Protein AF-A0A2V6UVP5-F1 (afdb_monomer_lite)

Sequence (101 aa):
AAAHFPVGDLDKDEVRAHARRLGLVTADKPESQEICFVPDDDYRGFLRRRDPDMFRPGPIVDGEGRVLGTHAGIAGYTVGQRRGLGVGQGRALYVTEIDAG

Secondary structure (DSSP, 8-state):
-----TTTTS-HHHHHHHHHHTT-TTTTPPPPPS-TT-GGG-HHHHHHHH-GGGG--EEEE-TTS-EEEEES-GGG--TT--SS-S--SSS----------

Structure (mmCIF, N/CA/C/O backbone):
data_AF-A0A2V6UVP5-F1
#
_entry.id   AF-A0A2V6UVP5-F1
#
loop_
_atom_site.group_PDB
_atom_site.id
_atom_site.type_symbol
_atom_site.label_atom_id
_atom_site.label_alt_id
_atom_site.label_comp_id
_atom_site.label_asym_id
_atom_site.label_entity_id
_atom_site.label_seq_id
_atom_site.pdbx_PDB_i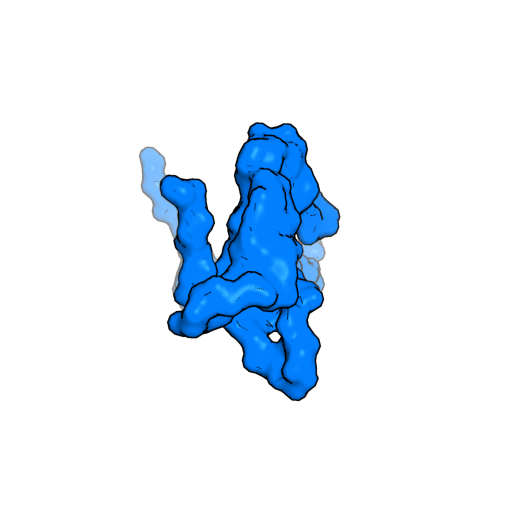ns_code
_atom_site.Cartn_x
_atom_site.Cartn_y
_atom_site.Cartn_z
_atom_site.occupancy
_atom_site.B_iso_or_equiv
_atom_site.auth_seq_id
_atom_site.auth_comp_id
_atom_site.auth_a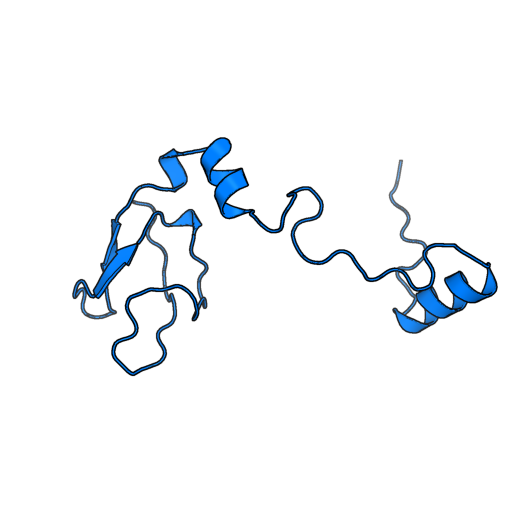sym_id
_atom_site.auth_atom_id
_atom_site.pdbx_PDB_model_num
ATOM 1 N N . ALA A 1 1 ? -2.148 18.926 -25.173 1.00 69.25 1 ALA A N 1
ATOM 2 C CA . ALA A 1 1 ? -1.266 17.760 -25.385 1.00 69.25 1 ALA A CA 1
ATOM 3 C C . ALA A 1 1 ? -2.064 16.502 -25.067 1.00 69.25 1 ALA A C 1
ATOM 5 O O . ALA A 1 1 ? -2.786 16.524 -24.078 1.00 69.25 1 ALA A O 1
ATOM 6 N N . ALA A 1 2 ? -1.996 15.468 -25.906 1.00 86.50 2 ALA A N 1
ATOM 7 C CA . ALA A 1 2 ? -2.651 14.179 -25.664 1.00 86.50 2 ALA A CA 1
ATOM 8 C C . ALA A 1 2 ? -1.619 13.156 -25.165 1.00 86.50 2 ALA A C 1
ATOM 10 O O . ALA A 1 2 ? -0.447 13.243 -25.533 1.00 86.50 2 ALA A O 1
ATOM 11 N N . ALA A 1 3 ? -2.043 12.217 -24.320 1.00 90.56 3 ALA A N 1
ATOM 12 C CA . ALA A 1 3 ? -1.192 11.121 -23.866 1.00 90.56 3 ALA A CA 1
ATOM 13 C C . ALA A 1 3 ? -1.019 10.069 -24.978 1.00 90.56 3 ALA A C 1
ATOM 15 O O . ALA A 1 3 ? -1.958 9.798 -25.724 1.00 90.56 3 ALA A O 1
ATOM 16 N N . HIS A 1 4 ? 0.172 9.473 -25.071 1.00 95.25 4 HIS A N 1
ATOM 17 C CA . HIS A 1 4 ? 0.495 8.383 -25.994 1.00 95.25 4 HIS A CA 1
ATOM 18 C C . HIS A 1 4 ? 1.049 7.194 -25.201 1.00 95.25 4 HIS A C 1
ATOM 20 O O . HIS A 1 4 ? 1.918 7.384 -24.349 1.00 95.25 4 HIS A O 1
ATOM 26 N N . PHE A 1 5 ? 0.563 5.982 -25.485 1.00 95.50 5 PHE A N 1
ATOM 27 C CA . PHE A 1 5 ? 0.906 4.749 -24.765 1.00 95.50 5 PHE A CA 1
ATOM 28 C C . PHE A 1 5 ? 1.655 3.773 -25.694 1.00 95.50 5 PHE A C 1
ATOM 30 O O . PHE A 1 5 ? 1.063 2.822 -26.192 1.00 95.50 5 PHE A O 1
ATOM 37 N N . PRO A 1 6 ? 2.960 3.987 -25.948 1.00 94.12 6 PRO A N 1
ATOM 38 C CA . PRO A 1 6 ? 3.714 3.313 -27.018 1.00 94.12 6 PRO A CA 1
ATOM 39 C C . PRO A 1 6 ? 3.924 1.803 -26.830 1.00 94.12 6 PRO A C 1
ATOM 41 O O . PRO A 1 6 ? 4.419 1.145 -27.737 1.00 94.12 6 PRO A O 1
ATOM 44 N N . VAL A 1 7 ? 3.595 1.266 -25.655 1.00 96.19 7 VAL A N 1
ATOM 45 C CA . VAL A 1 7 ? 3.698 -0.165 -25.331 1.00 96.19 7 VAL A CA 1
ATOM 46 C C . VAL A 1 7 ? 2.334 -0.783 -25.016 1.00 96.19 7 VAL A C 1
ATOM 48 O O . VAL A 1 7 ? 2.281 -1.906 -24.540 1.00 96.19 7 VAL A O 1
ATOM 51 N N . GLY A 1 8 ? 1.237 -0.044 -25.224 1.00 96.31 8 GLY A N 1
ATOM 52 C CA . GLY A 1 8 ? -0.102 -0.457 -24.794 1.00 96.31 8 GLY A CA 1
ATOM 53 C C . GLY A 1 8 ? -0.642 -1.695 -25.513 1.00 96.31 8 GLY A C 1
ATOM 54 O O . GLY A 1 8 ? -1.421 -2.433 -24.920 1.00 96.31 8 GLY A O 1
ATOM 55 N N . ASP A 1 9 ? -0.195 -1.929 -26.748 1.00 97.1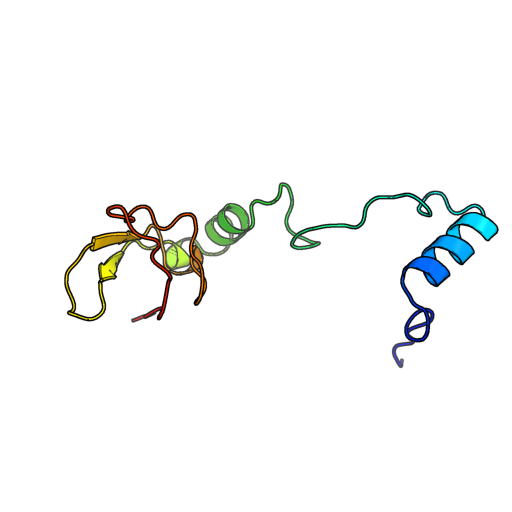9 9 ASP A N 1
ATOM 56 C CA . ASP A 1 9 ? -0.598 -3.081 -27.564 1.00 97.19 9 ASP A CA 1
ATOM 57 C C . ASP A 1 9 ? 0.362 -4.276 -27.437 1.00 97.19 9 ASP A C 1
ATOM 59 O O . ASP A 1 9 ? 0.131 -5.310 -28.058 1.00 97.19 9 ASP A O 1
ATOM 63 N N . LEU A 1 10 ? 1.447 -4.127 -26.671 1.00 97.88 10 LEU A N 1
ATOM 64 C CA . LEU A 1 10 ? 2.456 -5.164 -26.484 1.00 97.88 10 LEU A CA 1
ATOM 65 C C . LEU A 1 10 ? 2.225 -5.892 -25.167 1.00 97.88 10 LEU A C 1
ATOM 67 O O . LEU A 1 10 ? 1.920 -5.274 -24.141 1.00 97.88 10 LEU A O 1
ATOM 71 N N . ASP A 1 11 ? 2.462 -7.196 -25.166 1.00 97.94 11 ASP A N 1
ATOM 72 C CA . ASP A 1 11 ? 2.599 -7.921 -23.920 1.00 97.94 11 ASP A CA 1
ATOM 73 C C . ASP A 1 11 ? 3.955 -7.639 -23.248 1.00 97.94 11 ASP A C 1
ATOM 75 O O . ASP A 1 11 ? 4.873 -6.988 -23.760 1.00 97.94 11 ASP A O 1
ATOM 79 N N . LYS A 1 12 ? 4.075 -8.124 -22.019 1.00 95.44 12 LYS A N 1
ATOM 80 C CA . LYS A 1 12 ? 5.236 -7.868 -21.172 1.00 95.44 12 LYS A CA 1
ATOM 81 C C . LYS A 1 12 ? 6.516 -8.518 -21.697 1.00 95.44 12 LYS A C 1
ATOM 83 O O . LYS A 1 12 ? 7.606 -7.963 -21.515 1.00 95.44 12 LYS A O 1
ATOM 88 N N . ASP A 1 13 ? 6.395 -9.677 -22.331 1.00 96.94 13 ASP A N 1
ATOM 89 C CA . ASP A 1 13 ? 7.522 -10.430 -22.866 1.00 96.94 13 ASP A CA 1
ATOM 90 C C . ASP A 1 13 ? 8.035 -9.776 -24.151 1.00 96.94 13 ASP A C 1
ATOM 92 O O . ASP A 1 13 ? 9.252 -9.628 -24.318 1.00 96.94 13 ASP A O 1
ATOM 96 N N . GLU A 1 14 ? 7.128 -9.282 -24.995 1.00 98.00 14 GLU A N 1
ATOM 97 C CA . GLU A 1 14 ? 7.424 -8.469 -26.174 1.00 98.00 14 GLU A CA 1
ATOM 98 C C . GLU A 1 14 ? 8.175 -7.193 -25.785 1.00 98.00 14 GLU A C 1
ATOM 100 O O . GLU A 1 14 ? 9.263 -6.925 -26.308 1.00 98.00 14 GLU A O 1
ATOM 105 N N . VAL A 1 15 ? 7.670 -6.439 -24.800 1.00 97.62 15 VAL A N 1
ATOM 106 C CA . VAL A 1 15 ? 8.342 -5.228 -24.293 1.00 97.62 15 VAL A CA 1
ATOM 107 C C . VAL A 1 15 ? 9.767 -5.541 -23.824 1.00 97.62 15 VAL A C 1
ATOM 109 O O . VAL A 1 15 ? 10.714 -4.831 -24.186 1.00 97.62 15 VAL A O 1
ATOM 112 N N . ARG A 1 16 ? 9.963 -6.629 -23.067 1.00 97.31 16 ARG A N 1
ATOM 113 C CA . ARG A 1 16 ? 11.301 -7.046 -22.613 1.00 97.31 16 ARG A CA 1
ATOM 114 C C . ARG A 1 16 ? 12.200 -7.492 -23.768 1.00 97.31 16 ARG A C 1
ATOM 116 O O . ARG A 1 16 ? 13.393 -7.182 -23.762 1.00 97.31 16 ARG A O 1
ATOM 123 N N . ALA A 1 17 ? 11.662 -8.181 -24.773 1.00 97.62 17 ALA A N 1
ATOM 124 C CA . ALA A 1 17 ? 12.414 -8.572 -25.963 1.00 97.62 17 ALA A CA 1
ATOM 125 C C . ALA A 1 17 ? 12.892 -7.347 -26.758 1.00 97.62 17 ALA A C 1
ATOM 127 O O . ALA A 1 17 ? 14.062 -7.288 -27.148 1.00 97.62 17 ALA A O 1
ATOM 128 N N . HIS A 1 18 ? 12.038 -6.332 -26.927 1.00 97.62 18 HIS A N 1
ATOM 129 C CA . HIS A 1 18 ? 12.420 -5.060 -27.537 1.00 97.62 18 HIS A CA 1
ATOM 130 C C . HIS A 1 18 ? 13.519 -4.350 -26.742 1.00 97.62 18 HIS A C 1
ATOM 132 O O . HIS A 1 18 ? 14.498 -3.901 -27.341 1.00 97.62 18 HIS A O 1
ATOM 138 N N . ALA A 1 19 ? 13.402 -4.293 -25.412 1.00 97.75 19 ALA A N 1
ATOM 139 C CA . ALA A 1 19 ? 14.408 -3.675 -24.554 1.00 97.75 19 ALA A CA 1
ATOM 140 C C . ALA A 1 19 ? 15.781 -4.363 -24.671 1.00 97.75 19 ALA A C 1
ATOM 142 O O . ALA A 1 19 ? 16.792 -3.677 -24.829 1.00 97.75 19 ALA A O 1
ATOM 143 N N . ARG A 1 20 ? 15.819 -5.706 -24.681 1.00 97.81 20 ARG A N 1
ATOM 144 C CA . ARG A 1 20 ? 17.053 -6.485 -24.904 1.00 97.81 20 ARG A CA 1
ATOM 145 C C . ARG A 1 20 ? 17.640 -6.246 -26.290 1.00 97.81 20 ARG A C 1
ATOM 147 O O . ARG A 1 20 ? 18.830 -5.973 -26.408 1.00 97.81 20 ARG A O 1
ATOM 154 N N . ARG A 1 21 ? 16.808 -6.295 -27.338 1.00 97.94 21 ARG A N 1
ATOM 155 C CA . ARG A 1 21 ? 17.229 -6.051 -28.730 1.00 97.94 21 ARG A CA 1
ATOM 156 C C . ARG A 1 21 ? 17.851 -4.663 -28.910 1.00 97.94 21 ARG A C 1
ATOM 158 O O . ARG A 1 21 ? 18.759 -4.503 -29.716 1.00 97.94 21 ARG A O 1
ATOM 165 N N . LEU A 1 22 ? 17.352 -3.668 -28.178 1.00 97.75 22 LEU A N 1
ATOM 166 C CA . LEU A 1 22 ? 17.853 -2.292 -28.190 1.00 97.75 22 LEU A CA 1
ATOM 167 C C . LEU A 1 22 ? 19.038 -2.059 -27.235 1.00 97.75 22 LEU A C 1
ATOM 169 O O . LEU A 1 22 ? 19.563 -0.950 -27.198 1.00 97.75 22 LEU A O 1
ATOM 173 N N . GLY A 1 23 ? 19.458 -3.068 -26.464 1.00 97.12 23 GLY A N 1
ATOM 174 C CA . GLY A 1 23 ? 20.556 -2.942 -25.503 1.00 97.12 23 GLY A CA 1
ATOM 175 C C . GLY A 1 23 ? 20.246 -2.006 -24.331 1.00 97.12 23 GLY A C 1
ATOM 176 O O . GLY A 1 23 ? 21.153 -1.362 -23.807 1.00 97.12 23 GLY A O 1
ATOM 177 N N . LEU A 1 24 ? 18.975 -1.884 -23.926 1.00 98.00 24 LEU A N 1
ATOM 178 C CA . LEU A 1 24 ? 18.592 -1.004 -22.821 1.00 98.00 24 LEU A CA 1
ATOM 179 C C . LEU A 1 24 ? 19.079 -1.566 -21.482 1.00 98.00 24 LEU A C 1
ATOM 181 O O . LEU A 1 24 ? 18.807 -2.715 -21.144 1.00 98.00 24 LEU A O 1
ATOM 185 N N . VAL A 1 25 ? 19.702 -0.719 -20.659 1.00 96.38 25 VAL A N 1
ATOM 186 C CA . VAL A 1 25 ? 20.189 -1.090 -19.312 1.00 96.38 25 VAL A CA 1
ATOM 187 C C . VAL A 1 25 ? 19.079 -1.572 -18.370 1.00 96.38 25 VAL A C 1
ATOM 189 O O . VAL A 1 25 ? 19.341 -2.230 -17.370 1.00 96.38 25 VAL A O 1
ATOM 192 N N . THR A 1 26 ? 17.825 -1.238 -18.677 1.00 95.75 26 THR A N 1
ATOM 193 C CA . THR A 1 26 ? 16.641 -1.622 -17.905 1.00 95.75 26 THR A CA 1
ATOM 194 C C . THR A 1 26 ? 15.993 -2.921 -18.380 1.00 95.75 26 THR A C 1
ATOM 196 O O . THR A 1 26 ? 15.015 -3.340 -17.766 1.00 95.75 26 THR A O 1
ATOM 199 N N . ALA A 1 27 ? 16.507 -3.565 -19.435 1.00 96.00 27 ALA A N 1
ATOM 200 C CA . ALA A 1 27 ? 15.861 -4.716 -20.069 1.00 96.00 27 ALA A CA 1
ATOM 201 C C . ALA A 1 27 ? 15.552 -5.865 -19.091 1.00 96.00 27 ALA A C 1
ATOM 203 O O . ALA A 1 27 ? 14.467 -6.449 -19.140 1.00 96.00 27 ALA A O 1
ATOM 204 N N . ASP A 1 28 ? 16.469 -6.116 -18.155 1.00 94.00 28 ASP A N 1
ATOM 205 C CA . ASP A 1 28 ? 16.349 -7.166 -17.137 1.00 94.00 28 ASP A CA 1
ATOM 206 C C . ASP A 1 28 ? 16.146 -6.601 -15.724 1.00 94.00 28 ASP A C 1
ATOM 208 O O . ASP A 1 28 ? 16.154 -7.339 -14.740 1.00 94.00 28 ASP A O 1
ATOM 212 N N . LYS A 1 29 ? 15.912 -5.286 -15.601 1.00 95.00 29 LYS A N 1
ATOM 213 C CA . LYS A 1 29 ? 15.601 -4.675 -14.309 1.00 95.00 29 LYS A CA 1
ATOM 214 C C . LYS A 1 29 ? 14.300 -5.299 -13.763 1.00 95.00 29 LYS A C 1
ATOM 216 O O . LYS A 1 29 ? 13.312 -5.401 -14.509 1.00 95.00 29 LYS A O 1
ATOM 221 N N . PRO A 1 30 ? 14.273 -5.721 -12.484 1.00 92.38 30 PRO A N 1
ATOM 222 C CA . PRO A 1 30 ? 13.033 -6.083 -11.814 1.00 92.38 30 PRO A CA 1
ATOM 223 C C . PRO A 1 30 ? 12.062 -4.907 -11.834 1.00 92.38 30 PRO A C 1
ATOM 225 O O . PRO A 1 30 ? 12.465 -3.745 -11.740 1.00 92.38 30 PRO A O 1
ATOM 228 N N . GLU A 1 31 ? 10.778 -5.198 -11.973 1.00 88.06 31 GLU A N 1
ATOM 229 C CA . GLU A 1 31 ? 9.776 -4.142 -11.925 1.00 88.06 31 GLU A CA 1
ATOM 230 C C . GLU A 1 31 ? 9.658 -3.579 -10.522 1.00 88.06 31 GLU A C 1
ATOM 232 O O . GLU A 1 31 ? 9.762 -4.318 -9.540 1.00 88.06 31 GLU A O 1
ATOM 237 N N . SER A 1 32 ? 9.380 -2.280 -10.449 1.00 87.00 32 SER A N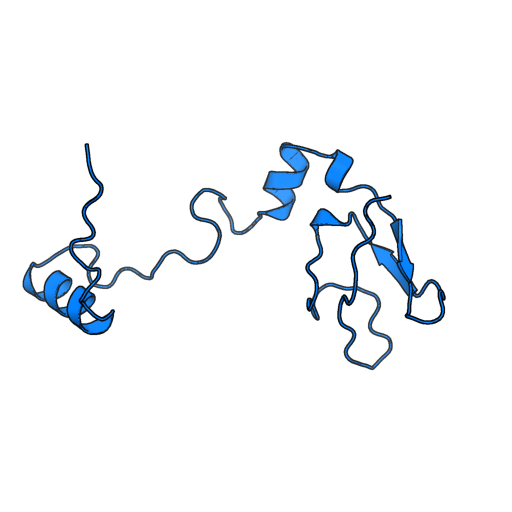 1
ATOM 238 C CA . SER A 1 32 ? 8.947 -1.669 -9.203 1.00 87.00 32 SER A CA 1
ATOM 239 C C . SER A 1 32 ? 7.722 -2.422 -8.694 1.00 87.00 32 SER A C 1
ATOM 241 O O . SER A 1 32 ? 6.730 -2.561 -9.407 1.00 87.00 32 SER A O 1
ATOM 243 N N . GLN A 1 33 ? 7.837 -2.933 -7.478 1.00 84.12 33 GLN A N 1
ATOM 244 C CA . GLN A 1 33 ? 6.714 -3.417 -6.693 1.00 84.12 33 GLN A CA 1
ATOM 245 C C . GLN A 1 33 ? 6.328 -2.306 -5.716 1.00 84.12 33 GLN A C 1
ATOM 247 O O . GLN A 1 33 ? 7.149 -1.428 -5.438 1.00 84.12 33 GLN 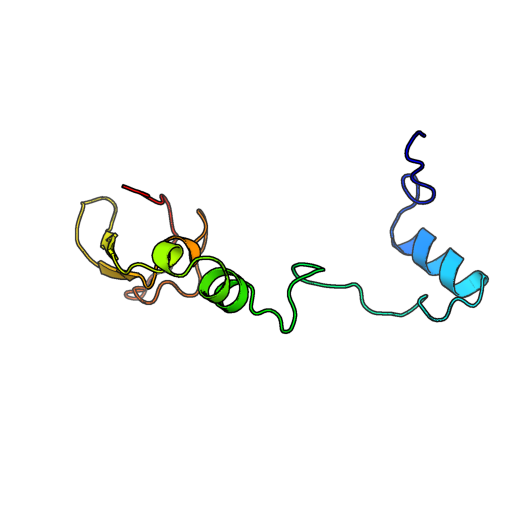A O 1
ATOM 252 N N . GLU A 1 34 ? 5.103 -2.362 -5.200 1.00 84.38 34 GLU A N 1
ATOM 253 C CA . GLU A 1 34 ? 4.593 -1.405 -4.213 1.00 84.38 34 GLU A CA 1
ATOM 254 C C . GLU A 1 34 ? 4.393 0.019 -4.766 1.00 84.38 34 GLU A C 1
ATOM 256 O O . GLU A 1 34 ? 4.421 0.274 -5.975 1.00 84.38 34 GLU A O 1
ATOM 261 N N . ILE A 1 35 ? 4.075 0.965 -3.883 1.00 85.50 35 ILE A N 1
ATOM 262 C CA . ILE A 1 35 ? 3.686 2.325 -4.265 1.00 85.50 35 ILE A CA 1
ATOM 263 C C . ILE A 1 35 ? 4.917 3.107 -4.748 1.00 85.50 35 ILE A C 1
ATOM 265 O O . ILE A 1 35 ? 5.799 3.435 -3.962 1.00 85.50 35 ILE A O 1
ATOM 269 N N . CYS A 1 36 ? 4.929 3.501 -6.026 1.00 83.81 36 CYS A N 1
ATOM 270 C CA . CYS A 1 36 ? 6.082 4.107 -6.712 1.00 83.81 36 CYS A CA 1
ATOM 271 C C . CYS A 1 36 ? 6.750 5.308 -6.012 1.00 83.81 36 CYS A C 1
ATOM 273 O O . CYS A 1 36 ? 7.917 5.587 -6.275 1.00 83.81 36 CYS A O 1
ATOM 275 N N . PHE A 1 37 ? 6.015 6.059 -5.190 1.00 83.88 37 PHE A N 1
ATOM 276 C CA . PHE A 1 37 ? 6.496 7.272 -4.514 1.00 83.88 37 PHE A CA 1
ATOM 277 C C . PHE A 1 37 ? 6.703 7.092 -3.004 1.00 83.88 37 PHE A C 1
ATOM 279 O O . PHE A 1 37 ? 7.063 8.050 -2.319 1.00 83.88 37 PHE A O 1
ATOM 286 N N . VAL A 1 38 ? 6.458 5.892 -2.475 1.00 85.12 38 VAL A N 1
ATOM 287 C CA . VAL A 1 38 ? 6.680 5.568 -1.067 1.00 85.12 38 VAL A CA 1
ATOM 288 C C . VAL A 1 38 ? 7.986 4.782 -0.960 1.00 85.12 38 VAL A C 1
ATOM 290 O O . VAL A 1 38 ? 8.086 3.694 -1.526 1.00 85.12 38 VAL A O 1
ATOM 293 N N . PRO A 1 39 ? 8.999 5.311 -0.258 1.00 76.94 39 PRO A N 1
ATOM 294 C CA . PRO A 1 39 ? 10.232 4.574 -0.027 1.00 76.94 39 PRO A CA 1
ATOM 295 C C . PRO A 1 39 ? 10.015 3.430 0.976 1.00 76.94 39 PRO A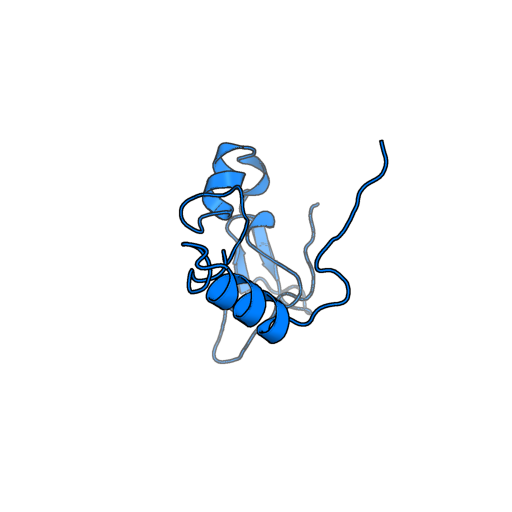 C 1
ATOM 297 O O . PRO A 1 39 ? 9.090 3.463 1.790 1.00 76.94 39 PRO A O 1
ATOM 300 N N . ASP A 1 40 ? 10.913 2.446 0.929 1.00 78.88 40 ASP A N 1
ATOM 301 C CA . ASP A 1 40 ? 11.096 1.410 1.957 1.00 78.88 40 ASP A CA 1
ATOM 302 C C . ASP A 1 40 ? 9.897 0.482 2.222 1.00 78.88 40 ASP A C 1
ATOM 304 O O . ASP A 1 40 ? 9.852 -0.161 3.268 1.00 78.88 40 ASP A O 1
ATOM 308 N N . ASP A 1 41 ? 8.931 0.402 1.298 1.00 79.00 41 ASP A N 1
ATOM 309 C CA . ASP A 1 41 ? 7.717 -0.424 1.448 1.00 79.00 41 ASP A CA 1
ATOM 310 C C . ASP A 1 41 ? 6.902 -0.087 2.726 1.00 79.00 41 ASP A C 1
ATOM 312 O O . ASP A 1 41 ? 6.125 -0.879 3.261 1.00 79.00 41 ASP A O 1
ATOM 316 N N . ASP A 1 42 ? 7.069 1.137 3.247 1.00 86.94 42 ASP A N 1
ATOM 317 C CA . ASP A 1 42 ? 6.442 1.593 4.490 1.00 86.94 42 ASP A CA 1
ATOM 318 C C . ASP A 1 42 ? 5.365 2.650 4.223 1.00 86.94 42 ASP A C 1
ATOM 320 O O . ASP A 1 42 ? 5.431 3.810 4.656 1.00 86.94 42 ASP A O 1
ATOM 324 N N . TYR A 1 43 ? 4.316 2.243 3.503 1.00 88.88 43 TYR A N 1
ATOM 325 C CA . TYR A 1 43 ? 3.175 3.127 3.243 1.00 88.88 43 TYR A CA 1
ATOM 326 C C . TYR A 1 43 ? 2.482 3.560 4.541 1.00 88.88 43 TYR A C 1
ATOM 328 O O . TYR A 1 43 ? 1.981 4.681 4.637 1.00 88.88 43 TYR A O 1
ATOM 336 N N . ARG A 1 44 ? 2.490 2.709 5.574 1.00 89.56 44 ARG A N 1
ATOM 337 C CA . ARG A 1 44 ? 1.881 3.018 6.874 1.00 89.56 44 ARG A CA 1
ATOM 338 C C . ARG A 1 44 ? 2.645 4.118 7.596 1.00 89.56 44 ARG A C 1
ATOM 340 O O . ARG A 1 44 ? 2.019 5.037 8.119 1.00 89.56 44 ARG A O 1
ATOM 347 N N . GLY A 1 45 ? 3.972 4.059 7.617 1.00 90.12 45 GLY A N 1
ATOM 348 C CA . GLY A 1 45 ? 4.800 5.121 8.172 1.00 90.12 45 GLY A CA 1
ATOM 349 C C . GLY A 1 45 ? 4.717 6.402 7.352 1.00 90.12 45 GLY A C 1
ATOM 350 O O . GLY A 1 45 ? 4.651 7.482 7.940 1.00 90.12 45 GLY A O 1
ATOM 351 N N . PHE A 1 46 ? 4.636 6.309 6.020 1.00 91.44 46 PHE A N 1
ATOM 352 C CA . PHE A 1 46 ? 4.357 7.470 5.170 1.00 91.44 46 PHE A CA 1
ATOM 353 C C . PHE A 1 46 ? 3.042 8.156 5.564 1.00 91.44 46 PHE A C 1
ATOM 355 O O . PHE A 1 46 ? 3.047 9.355 5.853 1.00 91.44 46 PHE A O 1
ATOM 362 N N . LEU A 1 47 ? 1.942 7.401 5.652 1.00 91.38 47 LEU A N 1
ATOM 363 C CA . LEU A 1 47 ? 0.641 7.939 6.053 1.00 91.38 47 LEU A CA 1
ATOM 364 C C . LEU A 1 47 ? 0.686 8.513 7.470 1.00 91.38 47 LEU A C 1
ATOM 366 O O . LEU A 1 47 ? 0.227 9.627 7.678 1.00 91.38 47 LEU A O 1
ATOM 370 N N . ARG A 1 48 ? 1.322 7.827 8.426 1.00 91.19 48 ARG A N 1
ATOM 371 C CA . ARG A 1 48 ? 1.427 8.296 9.817 1.00 91.19 48 ARG A CA 1
ATOM 372 C C . ARG A 1 48 ? 2.167 9.623 9.947 1.00 91.19 48 ARG A C 1
ATOM 374 O O . ARG A 1 48 ? 1.821 10.425 10.805 1.00 91.19 48 ARG A O 1
ATOM 381 N N . ARG A 1 49 ? 3.189 9.861 9.118 1.00 91.50 49 ARG A N 1
ATOM 382 C CA . ARG A 1 49 ? 3.895 11.152 9.077 1.00 91.50 49 ARG A CA 1
ATOM 383 C C . ARG A 1 49 ? 3.039 12.253 8.453 1.00 91.50 49 ARG A C 1
ATOM 385 O O . ARG A 1 49 ? 3.189 13.413 8.825 1.00 91.50 49 ARG A O 1
ATOM 392 N N . ARG A 1 50 ? 2.189 11.907 7.482 1.00 91.44 50 ARG A N 1
ATOM 393 C CA . ARG A 1 50 ? 1.389 12.870 6.715 1.00 91.44 50 ARG A CA 1
ATOM 394 C C . ARG A 1 50 ? 0.079 13.254 7.399 1.00 91.44 50 ARG A C 1
ATOM 396 O O . ARG A 1 50 ? -0.330 14.409 7.272 1.00 91.44 50 ARG A O 1
ATOM 403 N N . ASP A 1 51 ? -0.549 12.286 8.052 1.00 91.12 51 ASP A N 1
ATOM 404 C CA . ASP A 1 51 ? -1.804 12.396 8.786 1.00 91.12 51 ASP A CA 1
ATOM 405 C C . ASP A 1 51 ? -1.819 11.366 9.942 1.00 91.12 51 ASP A C 1
ATOM 407 O O . ASP A 1 51 ? -2.199 10.201 9.765 1.00 91.12 51 ASP A O 1
ATOM 411 N N . PRO A 1 52 ? -1.353 11.764 11.139 1.00 91.12 52 PRO A N 1
ATOM 412 C CA . PRO A 1 52 ? -1.340 10.895 12.312 1.00 91.12 52 PRO A CA 1
ATOM 413 C C . PRO A 1 52 ? -2.739 10.480 12.789 1.00 91.12 52 PRO A C 1
ATOM 415 O O . PRO A 1 52 ? -2.881 9.403 13.376 1.00 91.12 52 PRO A O 1
ATOM 418 N N . ASP A 1 53 ? -3.770 11.292 12.533 1.00 90.44 53 ASP A N 1
ATOM 419 C CA . ASP A 1 53 ? -5.129 11.063 13.039 1.00 90.44 53 ASP A CA 1
ATOM 420 C C . ASP A 1 53 ? -5.812 9.873 12.345 1.00 90.44 53 ASP A C 1
ATOM 422 O O . ASP A 1 53 ? -6.708 9.235 12.908 1.00 90.44 53 ASP A O 1
ATOM 426 N N . MET A 1 54 ? -5.318 9.477 11.169 1.00 88.19 54 MET A N 1
ATOM 427 C CA . MET A 1 54 ? -5.706 8.231 10.498 1.00 88.19 54 MET A CA 1
ATOM 428 C C . MET A 1 54 ? -5.306 6.964 11.280 1.00 88.19 54 MET A C 1
ATOM 430 O O . MET A 1 54 ? -5.825 5.876 11.007 1.00 88.19 54 MET A O 1
ATOM 434 N N . PHE A 1 55 ? -4.404 7.086 12.263 1.00 93.44 55 PHE A N 1
ATOM 435 C CA . PHE A 1 55 ? -3.895 5.977 13.075 1.00 93.44 55 PHE A CA 1
ATOM 436 C C . PHE A 1 55 ? -4.468 5.924 14.500 1.00 93.44 55 PHE A C 1
ATOM 438 O O . PHE A 1 55 ? -3.858 5.350 15.406 1.00 93.44 55 PHE A O 1
ATOM 445 N N . ARG A 1 56 ? -5.661 6.494 14.714 1.00 93.31 56 ARG A N 1
ATOM 446 C CA . ARG A 1 56 ? -6.365 6.421 16.003 1.00 93.31 56 ARG A CA 1
ATOM 447 C C . ARG A 1 56 ? -6.801 4.984 16.330 1.00 93.31 56 ARG A C 1
ATOM 449 O O . ARG A 1 56 ? -7.505 4.372 15.521 1.00 93.31 56 ARG A O 1
ATOM 456 N N . PRO A 1 57 ? -6.411 4.428 17.492 1.00 94.62 57 PRO A N 1
ATOM 457 C CA . PRO A 1 57 ? -6.829 3.088 17.881 1.00 94.62 57 PRO A CA 1
ATOM 458 C C . PRO A 1 57 ? -8.341 2.970 18.089 1.00 94.62 57 PRO A C 1
ATOM 460 O O . PRO A 1 57 ? -8.980 3.911 18.556 1.00 94.62 57 PRO A O 1
ATOM 463 N N . GLY A 1 58 ? -8.889 1.792 17.801 1.00 95.00 58 GLY A N 1
ATOM 464 C CA . GLY A 1 58 ? -10.310 1.490 17.968 1.00 95.00 58 GLY A CA 1
ATOM 465 C C . GLY A 1 58 ? -10.570 -0.014 18.089 1.00 95.00 58 GLY A C 1
ATOM 466 O O . GLY A 1 58 ? -9.643 -0.815 17.915 1.00 95.00 58 GLY A O 1
ATOM 467 N N . PRO A 1 59 ? -11.796 -0.425 18.450 1.00 96.38 59 PRO A N 1
ATOM 468 C CA . PRO A 1 59 ? -12.122 -1.830 18.647 1.00 96.38 59 PRO A CA 1
ATOM 469 C C . PRO A 1 59 ? -12.187 -2.582 17.313 1.00 96.38 59 PRO A C 1
ATOM 471 O O . PRO A 1 59 ? -12.716 -2.088 16.323 1.00 96.38 59 PRO A O 1
ATOM 474 N N . ILE A 1 60 ? -11.693 -3.817 17.301 1.00 96.31 60 ILE A N 1
ATOM 475 C CA . ILE A 1 60 ? -12.020 -4.799 16.264 1.00 96.31 60 ILE A CA 1
ATOM 476 C C . ILE A 1 60 ? -13.184 -5.625 16.792 1.00 96.31 60 ILE A C 1
ATOM 478 O O . ILE A 1 60 ? -13.059 -6.232 17.857 1.00 96.31 60 ILE A O 1
ATOM 482 N N . VAL A 1 61 ? -14.288 -5.667 16.052 1.00 95.81 61 VAL A N 1
ATOM 483 C CA . VAL A 1 61 ? -15.498 -6.408 16.427 1.00 95.81 61 VAL A CA 1
ATOM 484 C C . VAL A 1 61 ? -15.773 -7.559 15.462 1.00 95.81 61 VAL A C 1
ATOM 486 O O . VAL A 1 61 ? -15.394 -7.502 14.292 1.00 95.81 61 VAL A O 1
ATOM 489 N N . ASP A 1 62 ? -16.394 -8.628 15.959 1.00 94.69 62 ASP A N 1
ATOM 490 C CA . ASP A 1 62 ? -16.964 -9.676 15.110 1.00 94.69 62 ASP A CA 1
ATOM 491 C C . ASP A 1 62 ? -18.368 -9.299 14.600 1.00 94.69 62 ASP A C 1
ATOM 493 O O . ASP A 1 62 ? -18.930 -8.269 14.972 1.00 94.69 62 ASP A O 1
ATOM 497 N N . GLY A 1 63 ? -18.952 -10.147 13.747 1.00 92.31 63 GLY A N 1
ATOM 498 C CA . GLY A 1 63 ? -20.296 -9.927 13.195 1.00 92.31 63 GLY A CA 1
ATOM 499 C C . GLY A 1 63 ? -21.433 -9.989 14.222 1.00 92.31 63 GLY A C 1
ATOM 500 O O . GLY A 1 63 ? -22.570 -9.681 13.885 1.00 92.31 63 GLY A O 1
ATOM 501 N N . GLU A 1 64 ? -21.145 -10.377 15.465 1.00 94.44 64 GLU A N 1
ATOM 502 C CA . GLU A 1 64 ? -22.085 -10.366 16.588 1.00 94.44 64 GLU A CA 1
ATOM 503 C C . GLU A 1 64 ? -21.813 -9.181 17.537 1.00 94.44 64 GLU A C 1
ATOM 505 O O . GLU A 1 64 ? -22.426 -9.078 18.599 1.00 94.44 64 GLU A O 1
ATOM 510 N N . GLY A 1 65 ? -20.897 -8.279 17.166 1.00 93.81 65 GLY A N 1
ATOM 511 C CA . GLY A 1 65 ? -20.525 -7.097 17.940 1.00 93.81 65 GLY A CA 1
ATOM 512 C C . GLY A 1 65 ? -19.568 -7.376 19.100 1.00 93.81 65 GLY A C 1
ATOM 513 O O . GLY A 1 65 ? -19.313 -6.482 19.910 1.00 93.81 65 GLY A O 1
ATOM 514 N N . ARG A 1 66 ? -19.011 -8.588 19.223 1.00 94.69 66 ARG A N 1
ATOM 515 C CA . ARG A 1 66 ? -18.041 -8.892 20.283 1.00 94.69 66 ARG A CA 1
ATOM 516 C C . ARG A 1 66 ? -16.689 -8.298 19.940 1.00 94.69 66 ARG A C 1
ATOM 518 O O . ARG A 1 66 ? -16.166 -8.508 18.848 1.00 94.69 66 ARG A O 1
ATOM 525 N N . VAL A 1 67 ? -16.084 -7.617 20.907 1.00 95.81 67 VAL A N 1
ATOM 526 C CA . VAL A 1 67 ? -14.730 -7.078 20.762 1.00 95.81 67 VAL A CA 1
ATOM 527 C C . VAL A 1 67 ? -13.721 -8.227 20.753 1.00 95.81 67 VAL A C 1
ATOM 529 O O . VAL A 1 67 ? -13.597 -8.972 21.724 1.00 95.81 67 VAL A O 1
ATOM 532 N N . LEU A 1 68 ? -12.985 -8.352 19.652 1.00 94.19 68 LEU A N 1
ATOM 533 C CA . LEU A 1 68 ? -11.912 -9.327 19.460 1.00 94.19 68 LEU A CA 1
ATOM 534 C C . LEU A 1 68 ? -10.532 -8.765 19.827 1.00 94.19 68 LEU A C 1
ATOM 536 O O . LEU A 1 68 ? -9.605 -9.531 20.087 1.00 94.19 68 LEU A O 1
ATOM 540 N N . GLY A 1 69 ? -10.383 -7.440 19.815 1.00 94.06 69 GLY A N 1
ATOM 541 C CA . GLY A 1 69 ? -9.133 -6.747 20.111 1.00 94.06 69 GLY A CA 1
ATOM 542 C C . GLY A 1 69 ? -9.186 -5.273 19.725 1.00 94.06 69 GLY A C 1
ATOM 543 O O . GLY A 1 69 ? -10.265 -4.706 19.562 1.00 94.06 69 GLY A O 1
ATOM 544 N N . THR A 1 70 ? -8.013 -4.669 19.545 1.00 95.44 70 THR A N 1
ATOM 545 C CA . THR A 1 70 ? -7.863 -3.247 19.212 1.00 95.44 70 THR A CA 1
ATOM 546 C C . THR A 1 70 ? -6.984 -3.102 17.976 1.00 95.44 70 THR A C 1
ATOM 548 O O . THR A 1 70 ? -5.889 -3.663 17.922 1.00 95.44 70 THR A O 1
ATOM 551 N N . HIS A 1 71 ? -7.446 -2.343 16.986 1.00 94.69 71 HIS A N 1
ATOM 552 C CA . HIS A 1 71 ? -6.655 -1.989 15.815 1.00 94.69 71 HIS A CA 1
ATOM 553 C C . HIS A 1 71 ? -5.834 -0.718 16.075 1.00 94.69 71 HIS A C 1
ATOM 555 O O . HIS A 1 71 ? -6.211 0.125 16.883 1.00 94.69 71 HIS A O 1
ATOM 561 N N . ALA A 1 72 ? -4.721 -0.540 15.361 1.00 92.75 72 ALA A N 1
ATOM 562 C CA . ALA A 1 72 ? -3.825 0.616 15.513 1.00 92.75 72 ALA A CA 1
ATOM 563 C C . ALA A 1 72 ? -4.171 1.788 14.569 1.00 92.75 72 ALA A C 1
ATOM 565 O O . ALA A 1 72 ? -3.273 2.476 14.087 1.00 92.75 72 ALA A O 1
ATOM 566 N N . GLY A 1 73 ? -5.455 1.963 14.242 1.00 93.94 73 GLY A N 1
ATOM 567 C CA . GLY A 1 73 ? -5.908 2.851 13.161 1.00 93.94 73 GLY A CA 1
ATOM 568 C C . GLY A 1 73 ? -6.494 2.145 11.950 1.00 93.94 73 GLY A C 1
ATOM 569 O O . GLY A 1 73 ? -5.898 1.202 11.435 1.00 93.94 73 GLY A O 1
ATOM 570 N N . ILE A 1 74 ? -7.649 2.617 11.483 1.00 93.81 74 ILE A N 1
ATOM 571 C CA . ILE A 1 74 ? -8.380 2.012 10.361 1.00 93.81 74 ILE A CA 1
ATOM 572 C C . ILE A 1 74 ? -7.597 2.060 9.040 1.00 93.81 74 ILE A C 1
ATOM 574 O O . ILE A 1 74 ? -7.706 1.145 8.232 1.00 93.81 74 ILE A O 1
ATOM 578 N N . ALA A 1 75 ? -6.711 3.048 8.859 1.00 93.19 75 ALA A N 1
ATOM 579 C CA . ALA A 1 75 ? -5.862 3.180 7.670 1.00 93.19 75 ALA A CA 1
ATOM 580 C C . ALA A 1 75 ? -4.847 2.034 7.481 1.00 93.19 75 ALA A C 1
ATOM 582 O O . ALA A 1 75 ? -4.264 1.873 6.409 1.00 93.19 75 ALA A O 1
ATOM 583 N N . GLY A 1 76 ? -4.618 1.225 8.520 1.00 92.31 76 GLY A N 1
ATOM 584 C CA . GLY A 1 76 ? -3.786 0.026 8.440 1.00 92.31 76 GLY A CA 1
ATOM 585 C C . GLY A 1 76 ? -4.479 -1.183 7.802 1.00 92.31 76 GLY A C 1
ATOM 586 O O . GLY A 1 76 ? -3.820 -2.217 7.650 1.00 92.31 76 GLY A O 1
ATOM 587 N N . TYR A 1 77 ? -5.768 -1.069 7.467 1.00 94.00 77 TYR A N 1
ATOM 588 C CA . TYR A 1 77 ? -6.627 -2.184 7.085 1.00 94.00 77 TYR A CA 1
ATOM 589 C C . TYR A 1 77 ? -7.270 -1.971 5.716 1.00 94.00 77 TYR A C 1
ATOM 591 O O . TYR A 1 77 ? -7.484 -0.851 5.260 1.00 94.00 77 TYR A O 1
ATOM 599 N N . THR A 1 78 ? -7.593 -3.072 5.050 1.00 94.88 78 THR A N 1
ATOM 600 C CA . THR A 1 78 ? -8.331 -3.084 3.783 1.00 94.88 78 THR A CA 1
ATOM 601 C C . THR A 1 78 ? -9.385 -4.177 3.846 1.00 94.88 78 THR A C 1
ATOM 603 O O . THR A 1 78 ? -9.121 -5.254 4.380 1.00 94.88 78 THR A O 1
ATOM 606 N N . VAL A 1 79 ? -10.578 -3.930 3.305 1.00 96.75 79 VAL A N 1
ATOM 607 C CA . VAL A 1 79 ? -11.611 -4.970 3.190 1.00 96.75 79 VAL A CA 1
ATOM 608 C C . VAL A 1 79 ? -11.045 -6.170 2.420 1.00 96.75 79 VAL A C 1
ATOM 610 O O . VAL A 1 79 ? -10.393 -6.014 1.391 1.00 96.75 79 VAL A O 1
ATOM 613 N N . GLY A 1 80 ? -11.239 -7.373 2.955 1.00 96.62 80 GLY A N 1
ATOM 614 C CA . GLY A 1 80 ? -10.638 -8.613 2.459 1.00 96.62 80 GLY A CA 1
ATOM 615 C C . GLY A 1 80 ? -9.245 -8.927 3.022 1.00 96.62 80 GLY A C 1
ATOM 616 O O . GLY A 1 80 ? -8.712 -10.008 2.765 1.00 96.62 80 GLY A O 1
ATOM 617 N N . GLN A 1 81 ? -8.642 -8.048 3.830 1.00 96.19 81 GLN A N 1
ATOM 618 C CA . GLN A 1 81 ? -7.346 -8.314 4.454 1.00 96.19 81 GLN A CA 1
ATOM 619 C C . GLN A 1 81 ? -7.431 -9.478 5.446 1.00 96.19 81 GLN A C 1
ATOM 621 O O . GLN A 1 81 ? -8.204 -9.443 6.399 1.00 96.19 81 GLN A O 1
ATOM 626 N N . ARG A 1 82 ? -6.564 -10.480 5.258 1.00 94.44 82 ARG A N 1
ATOM 627 C CA . ARG A 1 82 ? -6.422 -11.649 6.147 1.00 94.44 82 ARG A CA 1
ATOM 628 C C . ARG A 1 82 ? -5.284 -11.521 7.160 1.00 94.44 82 ARG A C 1
ATOM 630 O O . ARG A 1 82 ? -5.356 -12.024 8.278 1.00 94.44 82 ARG A O 1
ATOM 637 N N . ARG A 1 83 ? -4.155 -10.957 6.725 1.00 91.12 83 ARG A N 1
ATOM 638 C CA . ARG A 1 83 ? -2.902 -10.927 7.496 1.00 91.12 83 ARG A CA 1
ATOM 639 C C . ARG A 1 83 ? -2.838 -9.676 8.371 1.00 91.12 83 ARG A C 1
ATOM 641 O O . ARG A 1 83 ? -3.466 -8.669 8.068 1.00 91.12 83 ARG A O 1
ATOM 648 N N . GLY A 1 84 ? -2.058 -9.737 9.450 1.00 88.75 84 GLY A N 1
ATOM 649 C CA . GLY A 1 84 ? -1.788 -8.563 10.289 1.00 88.75 84 GLY A CA 1
ATOM 650 C C . GLY A 1 84 ? -2.979 -8.073 11.119 1.00 88.75 84 GLY A C 1
ATOM 651 O O . GLY A 1 84 ? -2.973 -6.924 11.539 1.00 88.75 84 GLY A O 1
ATOM 652 N N . LEU A 1 85 ? -3.993 -8.917 11.350 1.00 91.69 85 LEU A N 1
ATOM 653 C CA . LEU A 1 85 ? -5.166 -8.546 12.153 1.00 91.69 85 LEU A CA 1
ATOM 654 C C . LEU A 1 85 ? -4.920 -8.630 13.665 1.00 91.69 85 LEU A C 1
ATOM 656 O O . LEU A 1 85 ? -5.603 -7.960 14.424 1.00 91.69 85 LEU A O 1
ATOM 660 N N . GLY A 1 86 ? -3.977 -9.465 14.115 1.00 87.38 86 GLY A N 1
ATOM 661 C CA . GLY A 1 86 ? -3.632 -9.604 15.539 1.00 87.38 86 GLY A CA 1
ATOM 662 C C . GLY A 1 86 ? -4.680 -10.307 16.418 1.00 87.38 86 GLY A C 1
ATOM 663 O O . GLY A 1 86 ? -4.430 -10.493 17.600 1.00 87.38 86 GLY A O 1
ATOM 664 N N . VAL A 1 87 ? -5.817 -10.732 15.851 1.00 89.12 87 VAL A N 1
ATOM 665 C CA . VAL A 1 87 ? -6.974 -11.285 16.594 1.00 89.12 87 VAL A CA 1
ATOM 666 C C . VAL A 1 87 ? -7.387 -12.702 16.156 1.00 89.12 87 VAL A C 1
ATOM 668 O O . VAL A 1 87 ? -8.477 -13.177 16.468 1.00 89.12 87 VAL A O 1
ATOM 671 N N . GLY A 1 88 ? -6.537 -13.401 15.398 1.00 76.62 88 GLY A N 1
ATOM 672 C CA . GLY A 1 88 ? -6.837 -14.735 14.867 1.00 76.62 88 GLY A CA 1
ATOM 673 C C . GLY A 1 88 ? -6.847 -15.821 15.946 1.00 76.62 88 GLY A C 1
ATOM 674 O O . GLY A 1 88 ? -5.807 -16.394 16.253 1.00 76.62 88 GLY A O 1
ATOM 675 N N . GLN A 1 89 ? -8.018 -16.150 16.492 1.00 76.56 89 GLN A N 1
ATOM 676 C CA . GLN A 1 89 ? -8.196 -17.227 17.477 1.00 76.56 89 GLN A CA 1
ATOM 677 C C . GLN A 1 89 ? -8.297 -18.608 16.802 1.00 76.56 89 GLN A C 1
ATOM 679 O O . GLN A 1 89 ? -9.361 -19.219 16.751 1.00 76.56 89 GLN A O 1
ATOM 684 N N . GLY A 1 90 ? -7.206 -19.090 16.201 1.00 80.88 90 GLY A N 1
ATOM 685 C CA . GLY A 1 90 ? -7.140 -20.448 15.628 1.00 80.88 90 GLY A CA 1
ATOM 686 C C . GLY A 1 90 ? -7.895 -20.660 14.306 1.00 80.88 90 GLY A C 1
ATOM 687 O O . GLY A 1 90 ? -7.862 -21.757 13.755 1.00 80.88 90 GLY A O 1
ATOM 688 N N . ARG A 1 91 ? -8.523 -19.617 13.751 1.00 87.50 91 ARG A N 1
ATOM 689 C CA . ARG A 1 91 ? -9.131 -19.613 12.410 1.00 87.50 91 ARG A CA 1
ATOM 690 C C . ARG A 1 91 ? -8.687 -18.401 11.601 1.00 87.50 91 ARG A C 1
ATOM 692 O O . ARG A 1 91 ? -8.334 -17.364 12.161 1.00 87.50 91 ARG A O 1
ATOM 699 N N . ALA A 1 92 ? -8.722 -18.526 10.276 1.00 91.06 92 ALA A N 1
ATOM 700 C CA . ALA A 1 92 ? -8.507 -17.385 9.395 1.00 91.06 92 ALA A CA 1
ATOM 701 C C . ALA A 1 92 ? -9.670 -16.393 9.542 1.00 91.06 92 ALA A C 1
ATOM 703 O O . ALA A 1 92 ? -10.829 -16.764 9.369 1.00 91.06 92 ALA A O 1
ATOM 704 N N . LEU A 1 93 ? -9.337 -15.143 9.853 1.00 94.50 93 LEU A N 1
ATOM 705 C CA . LEU A 1 93 ? -10.265 -14.017 9.882 1.00 94.50 93 LEU A CA 1
ATOM 706 C C . LEU A 1 93 ? -9.933 -13.063 8.736 1.00 94.50 93 LEU A C 1
ATOM 708 O O . LEU A 1 93 ? -8.794 -13.032 8.263 1.00 94.50 93 LEU A O 1
ATOM 712 N N . TYR A 1 94 ? -10.933 -12.298 8.312 1.00 96.25 94 TYR A N 1
ATOM 713 C CA . TYR A 1 94 ? -10.825 -11.304 7.253 1.00 96.25 94 TYR A CA 1
ATOM 714 C C . TYR A 1 94 ? -11.546 -10.033 7.692 1.00 96.25 94 TYR A C 1
ATOM 716 O O . TYR A 1 94 ? -12.557 -10.114 8.387 1.00 96.25 94 TYR A O 1
ATOM 724 N N . VAL A 1 95 ? -11.045 -8.874 7.272 1.00 97.00 95 VAL A N 1
ATOM 725 C CA . VAL A 1 95 ? -11.764 -7.602 7.425 1.00 97.00 95 VAL A CA 1
ATOM 726 C C . VAL A 1 95 ? -12.961 -7.610 6.480 1.00 97.00 95 VAL A C 1
ATOM 728 O O . VAL A 1 95 ? -12.779 -7.704 5.267 1.00 97.00 95 VAL A O 1
ATOM 731 N N . THR A 1 96 ? -14.173 -7.524 7.014 1.00 96.88 96 THR A N 1
ATOM 732 C CA . THR A 1 96 ? -15.407 -7.457 6.215 1.00 96.88 96 THR A CA 1
ATOM 733 C C . THR A 1 96 ? -15.889 -6.027 6.010 1.00 96.88 96 THR A C 1
ATOM 735 O O . THR A 1 96 ? -16.518 -5.739 4.999 1.00 96.88 96 THR A O 1
ATOM 738 N N . GLU A 1 97 ? -15.566 -5.137 6.944 1.00 96.88 97 GLU A N 1
ATOM 739 C CA . GLU A 1 97 ? -16.039 -3.757 6.982 1.00 96.88 97 GLU A CA 1
ATOM 740 C C . GLU A 1 97 ? -15.011 -2.868 7.694 1.00 96.88 97 GLU A C 1
ATOM 742 O O . GLU A 1 97 ? -14.218 -3.353 8.506 1.00 96.88 97 GLU A O 1
ATOM 747 N N . ILE A 1 98 ? -15.013 -1.576 7.361 1.00 96.38 98 ILE A N 1
ATOM 748 C CA . ILE A 1 98 ? -14.270 -0.531 8.064 1.00 96.38 98 ILE A CA 1
ATOM 749 C C . ILE A 1 98 ? -15.256 0.595 8.363 1.00 96.38 98 ILE A C 1
ATOM 751 O O . ILE A 1 98 ? -15.773 1.214 7.436 1.00 96.38 98 ILE A O 1
ATOM 755 N N . ASP A 1 99 ? -15.473 0.862 9.646 1.00 93.56 99 ASP A N 1
ATOM 756 C CA . ASP A 1 99 ? -16.262 1.991 10.129 1.00 93.56 99 ASP A CA 1
ATOM 757 C C . ASP A 1 99 ? -15.319 3.156 10.470 1.00 93.56 99 ASP A C 1
ATOM 759 O O . ASP A 1 99 ? -14.377 2.997 11.253 1.00 93.56 99 ASP A O 1
ATOM 763 N N . ALA A 1 100 ? -15.524 4.309 9.832 1.00 86.88 100 ALA A N 1
ATOM 764 C CA . ALA A 1 100 ? -14.700 5.501 10.030 1.00 86.88 100 ALA A CA 1
ATOM 765 C C . ALA A 1 100 ? -15.238 6.453 11.114 1.00 86.88 100 ALA A C 1
ATOM 767 O O . ALA A 1 100 ? -14.539 7.420 11.447 1.00 86.88 100 ALA A O 1
ATOM 768 N N . GLY A 1 101 ? -16.406 6.147 11.693 1.00 75.69 101 GLY A N 1
ATOM 769 C CA . GLY A 1 101 ? -17.145 7.039 12.588 1.00 75.69 101 GLY A CA 1
ATOM 770 C C . GLY A 1 101 ? -18.008 8.057 11.855 1.00 75.69 101 GLY A C 1
ATOM 771 O O . GLY A 1 101 ? -17.589 8.553 10.784 1.00 75.69 101 GLY A O 1
#

Radius of gyration: 20.86 Å; chains: 1; bounding box: 43×38×50 Å

pLDDT: mean 91.94, std 5.87, range [69.25, 98.0]

Foldseek 3Di:
DDDDDPCPPPDPVRVLVVCVVVVPPCSPPDDDDDDPPDPPNCVVVVCCVVPVVQQDKDFDADPVRDGQDIGRGLVVADFQDFPPPVRDPPDTDTRNDGDPD